Protein AF-A0A5E4KGU0-F1 (afdb_monomer)

Radius of gyration: 15.06 Å; Cα contacts (8 Å, |Δi|>4): 111; chains: 1; bounding box: 33×22×41 Å

pLDDT: mean 82.66, std 12.26, range [52.69, 96.38]

Mean predicted aligned error: 7.03 Å

Secondary structure (DSSP, 8-state):
-EEEESSSSEEEEEEEEEEE-GGGTT-EEEEEEEEEEE--SSS-EEEEEEESS-HHHHHHHTT---

Structure (mmCIF, N/CA/C/O backbone):
data_AF-A0A5E4KGU0-F1
#
_entry.id   AF-A0A5E4KGU0-F1
#
loop_
_atom_site.group_PDB
_atom_site.id
_atom_site.type_symbol
_atom_site.label_atom_id
_atom_site.label_alt_id
_atom_site.label_comp_id
_atom_site.label_asym_id
_atom_site.label_entity_id
_atom_site.label_seq_id
_atom_site.pdbx_PDB_ins_code
_atom_site.Cartn_x
_atom_site.Cartn_y
_atom_site.Cartn_z
_atom_site.occupancy
_atom_site.B_iso_or_equiv
_atom_site.auth_seq_id
_atom_site.auth_comp_id
_atom_site.auth_asym_id
_atom_site.auth_atom_id
_atom_site.pdbx_PDB_model_num
ATOM 1 N N . MET A 1 1 ? -3.774 -8.613 -3.337 1.00 81.00 1 MET A N 1
ATOM 2 C CA . MET A 1 1 ? -3.964 -7.682 -2.206 1.00 81.00 1 MET A CA 1
ATOM 3 C C . MET A 1 1 ? -3.980 -8.498 -0.930 1.00 81.00 1 MET A C 1
ATOM 5 O O . MET A 1 1 ? -4.687 -9.496 -0.887 1.00 81.00 1 MET A O 1
ATOM 9 N N . GLU A 1 2 ? -3.201 -8.094 0.065 1.00 90.50 2 GLU A N 1
ATOM 10 C CA . GLU A 1 2 ? -3.128 -8.726 1.386 1.00 90.50 2 GLU A CA 1
ATOM 11 C C . GLU A 1 2 ? -3.382 -7.653 2.451 1.00 90.50 2 GLU A C 1
ATOM 13 O O . GLU A 1 2 ? -2.758 -6.596 2.404 1.00 90.50 2 GLU A O 1
ATOM 18 N N . GLU A 1 3 ? -4.297 -7.897 3.391 1.00 92.94 3 GLU A N 1
A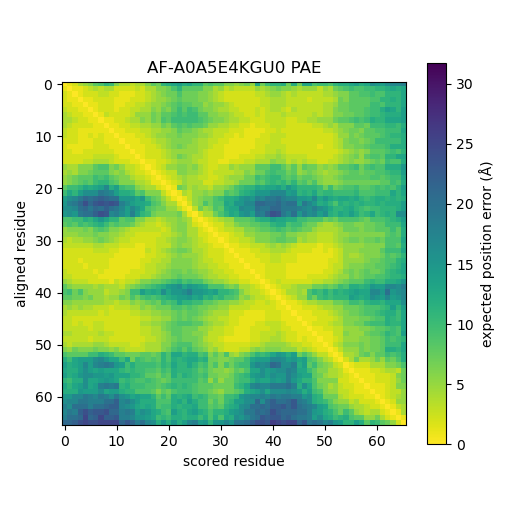TOM 19 C CA . GLU A 1 3 ? -4.586 -6.975 4.495 1.00 92.94 3 GLU A CA 1
ATOM 20 C C . GLU A 1 3 ? -4.124 -7.565 5.832 1.00 92.94 3 GLU A C 1
ATOM 22 O O . GLU A 1 3 ? -4.413 -8.714 6.160 1.00 92.94 3 GLU A O 1
ATOM 27 N N . THR A 1 4 ? -3.440 -6.754 6.635 1.00 95.69 4 THR A N 1
ATOM 28 C CA . THR A 1 4 ? -3.030 -7.072 8.003 1.00 95.69 4 THR A CA 1
ATOM 29 C C . THR A 1 4 ? -3.596 -6.021 8.952 1.00 95.69 4 THR A C 1
ATOM 31 O O . THR A 1 4 ? -3.344 -4.826 8.795 1.00 95.69 4 THR A O 1
ATOM 34 N N . ALA A 1 5 ? -4.363 -6.445 9.955 1.00 94.38 5 ALA A N 1
ATOM 35 C CA . ALA A 1 5 ? -4.868 -5.533 10.977 1.00 94.38 5 ALA A CA 1
ATOM 36 C C . ALA A 1 5 ? -3.728 -5.078 11.906 1.00 94.38 5 ALA A C 1
ATOM 38 O O . ALA A 1 5 ? -2.985 -5.913 12.417 1.00 94.38 5 ALA A O 1
ATOM 39 N N . ILE A 1 6 ? -3.613 -3.766 12.143 1.00 93.25 6 ILE A N 1
ATOM 40 C CA . ILE A 1 6 ? -2.747 -3.216 13.202 1.00 93.25 6 ILE A CA 1
ATOM 41 C C . ILE A 1 6 ? -3.567 -3.070 14.486 1.00 93.25 6 ILE A C 1
ATOM 43 O O . ILE A 1 6 ? -3.149 -3.491 15.560 1.00 93.25 6 ILE A O 1
ATOM 47 N N . SER A 1 7 ? -4.751 -2.468 14.362 1.00 92.75 7 SER A N 1
ATOM 48 C CA . SER A 1 7 ? -5.736 -2.307 15.431 1.00 92.75 7 SER A CA 1
ATOM 49 C C . SER A 1 7 ? -7.146 -2.341 14.836 1.00 92.75 7 SER A C 1
ATOM 51 O O . SER A 1 7 ? -7.335 -2.617 13.650 1.00 92.75 7 SER A O 1
ATOM 53 N N . ARG A 1 8 ? -8.163 -2.046 15.648 1.00 91.31 8 ARG A N 1
ATOM 54 C CA . ARG A 1 8 ? -9.544 -1.910 15.170 1.00 91.31 8 ARG A CA 1
ATOM 55 C C . ARG A 1 8 ? -9.704 -0.735 14.196 1.00 91.31 8 ARG A C 1
ATOM 57 O O . ARG A 1 8 ? -10.519 -0.795 13.280 1.00 91.31 8 ARG A O 1
ATOM 64 N N . GLU A 1 9 ? -8.921 0.316 14.391 1.00 95.56 9 GLU A N 1
ATOM 65 C CA . GLU A 1 9 ? -8.987 1.575 13.656 1.00 95.56 9 GLU A CA 1
ATOM 66 C C . GLU A 1 9 ? -8.013 1.628 12.477 1.00 95.56 9 GLU A C 1
ATOM 68 O O . GLU A 1 9 ? -8.180 2.486 11.613 1.00 95.56 9 GLU A O 1
ATOM 73 N N . TYR A 1 10 ? -7.014 0.741 12.425 1.00 95.56 10 TYR A N 1
ATOM 74 C CA . TYR A 1 10 ? -5.944 0.799 11.430 1.00 95.56 10 TYR A CA 1
ATOM 75 C C . TYR A 1 10 ? -5.630 -0.562 10.813 1.00 95.56 10 TYR A C 1
ATOM 77 O O . TYR A 1 10 ? -5.506 -1.571 11.512 1.00 95.56 10 TYR A O 1
ATOM 85 N N . SER A 1 11 ? -5.410 -0.577 9.501 1.00 96.25 11 SER A N 1
ATOM 86 C CA . SER A 1 11 ? -4.878 -1.738 8.790 1.00 96.25 11 SER A CA 1
ATOM 87 C C . SER A 1 11 ? -3.766 -1.366 7.821 1.00 96.25 11 SER A C 1
ATOM 89 O O . SER A 1 11 ? -3.638 -0.224 7.382 1.00 96.25 11 SER A O 1
ATOM 91 N N . ILE A 1 12 ? -2.944 -2.359 7.509 1.00 96.38 12 ILE A N 1
ATOM 92 C CA . ILE A 1 12 ? -1.954 -2.314 6.444 1.00 96.38 12 ILE A CA 1
ATOM 93 C C . ILE A 1 12 ? -2.506 -3.130 5.290 1.00 96.38 12 ILE A C 1
ATOM 95 O O . ILE A 1 12 ? -2.926 -4.265 5.488 1.00 96.38 12 ILE A O 1
ATOM 99 N N . VAL A 1 13 ? -2.459 -2.581 4.087 1.00 95.44 13 VAL A N 1
ATOM 100 C CA . VAL A 1 13 ? -2.823 -3.288 2.865 1.00 95.44 13 VAL A CA 1
ATOM 101 C C . VAL A 1 13 ? -1.634 -3.288 1.923 1.00 95.44 13 VAL A C 1
ATOM 103 O O . VAL A 1 13 ? -1.175 -2.232 1.503 1.00 95.44 13 VAL A O 1
ATOM 106 N N . LYS A 1 14 ? -1.154 -4.472 1.555 1.00 94.06 14 LYS A N 1
ATOM 107 C CA . LYS A 1 14 ? -0.152 -4.649 0.505 1.00 94.06 14 LYS A CA 1
ATOM 108 C C . LYS A 1 14 ? -0.848 -4.911 -0.821 1.00 94.06 14 LYS A C 1
ATOM 110 O O . LYS A 1 14 ? -1.683 -5.818 -0.939 1.00 94.06 14 LYS A O 1
ATOM 115 N N . VAL A 1 15 ? -0.501 -4.120 -1.823 1.00 91.81 15 VAL A N 1
ATOM 116 C CA . VAL A 1 15 ? -1.031 -4.226 -3.177 1.00 91.81 15 VAL A CA 1
ATOM 117 C C . VAL A 1 15 ? 0.134 -4.391 -4.133 1.00 91.81 15 VAL A C 1
ATOM 119 O O . VAL A 1 15 ? 1.027 -3.551 -4.184 1.00 91.81 15 VAL A O 1
ATOM 122 N N . HIS A 1 16 ? 0.076 -5.471 -4.900 1.00 89.56 16 HIS A N 1
ATOM 123 C CA . HIS A 1 16 ? 0.896 -5.661 -6.080 1.00 89.56 16 HIS A CA 1
ATOM 124 C C . HIS A 1 16 ? 0.085 -5.164 -7.275 1.00 89.56 16 HIS A C 1
ATOM 126 O O . HIS A 1 16 ? -1.018 -5.672 -7.513 1.00 89.56 16 HIS A O 1
ATOM 132 N N . TRP A 1 17 ? 0.568 -4.136 -7.966 1.00 83.75 17 TRP A N 1
ATOM 133 C CA . TRP A 1 17 ? -0.111 -3.545 -9.113 1.00 83.75 17 TRP A CA 1
ATOM 134 C C . TRP A 1 17 ? 0.798 -3.566 -10.334 1.00 83.75 17 TRP A C 1
ATOM 136 O O . TRP A 1 17 ? 1.978 -3.240 -10.264 1.00 83.75 17 TRP A O 1
ATOM 146 N N . GLY A 1 18 ? 0.224 -3.977 -11.460 1.00 81.88 18 GLY A N 1
ATOM 147 C CA . GLY A 1 18 ? 0.878 -3.971 -12.757 1.00 81.88 18 GLY A CA 1
ATOM 148 C C . GLY A 1 18 ? 0.261 -2.894 -13.636 1.00 81.88 18 GLY A C 1
ATOM 149 O O . GLY A 1 18 ? -0.964 -2.814 -13.748 1.00 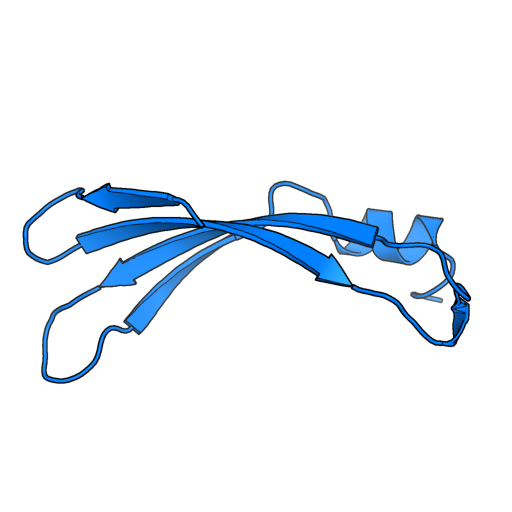81.88 18 GLY A O 1
ATOM 150 N N . LEU A 1 19 ? 1.091 -2.081 -14.277 1.00 80.12 19 LEU A N 1
ATOM 151 C CA . LEU A 1 19 ? 0.657 -1.095 -15.257 1.00 80.12 19 LEU A CA 1
ATOM 152 C C . LEU A 1 19 ? 1.293 -1.379 -16.613 1.00 80.12 19 LEU A C 1
ATOM 154 O O . LEU A 1 19 ? 2.452 -1.773 -16.723 1.00 80.12 19 LEU A O 1
ATOM 158 N N . THR A 1 20 ? 0.502 -1.186 -17.662 1.00 74.62 20 THR A N 1
ATOM 159 C CA . THR A 1 20 ? 0.969 -1.240 -19.047 1.00 74.62 20 THR A CA 1
ATOM 160 C C . THR A 1 20 ? 0.815 0.156 -19.625 1.00 74.62 20 THR A C 1
ATOM 162 O O . THR A 1 20 ? -0.276 0.724 -19.593 1.00 74.62 20 THR A O 1
ATOM 165 N N . LEU A 1 21 ? 1.901 0.736 -20.129 1.00 70.69 21 LEU A N 1
ATOM 166 C CA . LEU A 1 21 ? 1.874 2.062 -20.738 1.00 70.69 21 LEU A CA 1
ATOM 167 C C . LEU A 1 21 ? 1.936 1.925 -22.250 1.00 70.69 21 LEU A C 1
ATOM 169 O O . LEU A 1 21 ? 2.736 1.162 -22.782 1.00 70.69 21 LEU A O 1
ATOM 173 N N . MET A 1 22 ? 1.162 2.749 -22.958 1.00 69.25 22 MET A N 1
ATOM 174 C CA . MET A 1 22 ? 1.180 2.759 -24.426 1.00 69.25 22 MET A CA 1
ATOM 175 C C . MET A 1 22 ? 2.593 2.974 -24.998 1.00 69.25 22 MET A C 1
ATOM 177 O O . MET A 1 22 ? 2.924 2.407 -26.034 1.00 69.25 22 MET A O 1
ATOM 181 N N . LYS A 1 23 ? 3.449 3.747 -24.310 1.00 68.25 23 LYS A N 1
ATOM 182 C CA . LYS A 1 23 ? 4.847 3.989 -24.711 1.00 68.25 23 LYS A CA 1
ATOM 183 C C . LYS A 1 23 ? 5.766 2.770 -24.559 1.00 68.25 23 LYS A C 1
ATOM 185 O O . LYS A 1 23 ? 6.733 2.669 -25.304 1.00 68.25 23 LYS A O 1
ATOM 190 N N . THR A 1 24 ? 5.492 1.864 -23.620 1.00 62.69 24 THR A N 1
ATOM 191 C CA . THR A 1 24 ? 6.316 0.667 -23.364 1.00 62.69 24 THR A CA 1
ATOM 192 C C . THR A 1 24 ? 5.757 -0.592 -24.035 1.00 62.69 24 THR A C 1
ATOM 194 O O . THR A 1 24 ? 6.284 -1.688 -23.829 1.00 62.69 24 THR A O 1
ATOM 197 N N . GLY A 1 25 ? 4.713 -0.457 -24.861 1.00 70.00 25 GLY A N 1
ATOM 198 C CA . GLY A 1 25 ? 4.057 -1.580 -25.531 1.00 70.00 25 GLY A CA 1
ATOM 199 C C . GLY A 1 25 ? 3.425 -2.550 -24.528 1.00 70.00 25 GLY A C 1
ATOM 200 O O 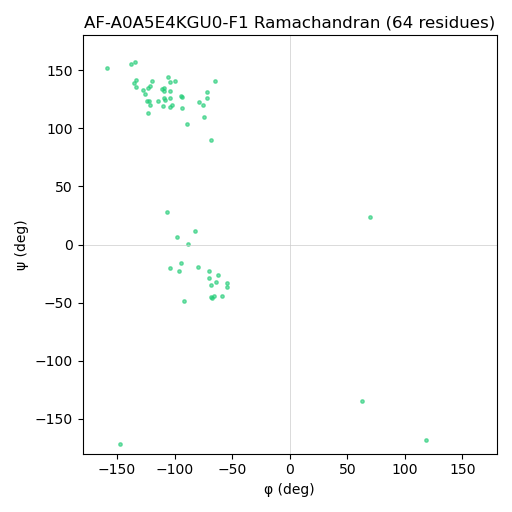. GLY A 1 25 ? 2.798 -2.122 -23.567 1.00 70.00 25 GLY A O 1
ATOM 201 N N . ASN A 1 26 ? 3.623 -3.859 -24.725 1.00 69.12 26 ASN A N 1
ATOM 202 C CA . ASN A 1 26 ? 3.095 -4.922 -23.849 1.00 69.12 26 ASN A CA 1
ATOM 203 C C . ASN A 1 26 ? 3.950 -5.188 -22.597 1.00 69.12 26 ASN A C 1
ATOM 205 O O . ASN A 1 26 ? 3.774 -6.213 -21.937 1.00 69.12 26 ASN A O 1
ATOM 209 N N . LYS A 1 27 ? 4.923 -4.327 -22.284 1.00 71.38 27 LYS A N 1
ATOM 210 C CA . LYS A 1 27 ? 5.767 -4.534 -21.109 1.00 71.38 27 LYS A CA 1
ATOM 211 C C . LYS A 1 27 ? 4.964 -4.190 -19.854 1.00 71.38 27 LYS A C 1
ATOM 213 O O . LYS A 1 27 ? 4.655 -3.020 -19.628 1.00 71.38 27 LYS A O 1
ATOM 218 N N . LEU A 1 28 ? 4.628 -5.219 -19.077 1.00 73.50 28 LEU A N 1
ATOM 219 C CA . LEU A 1 28 ? 4.015 -5.075 -17.762 1.00 73.50 28 LEU A CA 1
ATOM 220 C C . LEU A 1 28 ? 5.073 -4.557 -16.792 1.00 73.50 28 LEU A C 1
ATOM 222 O O . LEU A 1 28 ? 6.162 -5.124 -16.693 1.00 73.50 28 LEU A O 1
ATOM 226 N N . ILE A 1 29 ? 4.762 -3.456 -16.123 1.00 76.44 29 ILE A N 1
ATOM 227 C CA . ILE A 1 29 ? 5.617 -2.876 -15.098 1.00 76.44 29 ILE A CA 1
ATOM 228 C C . ILE A 1 29 ? 4.907 -3.096 -13.773 1.00 76.44 29 ILE A C 1
ATOM 230 O O . ILE A 1 29 ? 3.772 -2.653 -13.603 1.00 76.44 29 ILE A O 1
ATOM 234 N N . GLU A 1 30 ? 5.557 -3.820 -12.875 1.00 81.69 30 GLU A N 1
ATOM 235 C CA . GLU A 1 30 ? 4.970 -4.287 -11.626 1.00 81.69 30 GLU A CA 1
ATOM 236 C C . GLU A 1 30 ? 5.567 -3.546 -10.440 1.00 81.69 30 GLU A C 1
ATOM 238 O O . GLU A 1 30 ? 6.784 -3.407 -10.335 1.00 81.69 30 GLU A O 1
ATOM 243 N N . PHE A 1 31 ? 4.698 -3.116 -9.534 1.00 84.12 31 PHE A N 1
ATOM 244 C CA . PHE A 1 31 ? 5.035 -2.318 -8.371 1.00 84.12 31 PHE A CA 1
ATOM 245 C C . PHE A 1 31 ? 4.357 -2.887 -7.129 1.00 84.12 31 PHE A C 1
ATOM 247 O O . PHE A 1 31 ? 3.187 -3.276 -7.150 1.00 84.12 31 PHE A O 1
ATOM 254 N N . ASP A 1 32 ? 5.084 -2.863 -6.018 1.00 88.38 32 ASP A N 1
ATOM 255 C CA . ASP A 1 32 ? 4.543 -3.170 -4.701 1.00 88.38 32 ASP A CA 1
ATOM 256 C C . ASP A 1 32 ? 4.346 -1.879 -3.914 1.00 88.38 32 ASP A C 1
ATOM 258 O O . ASP A 1 32 ? 5.275 -1.083 -3.735 1.00 88.38 32 ASP A O 1
ATOM 262 N N . VAL A 1 33 ? 3.124 -1.677 -3.421 1.00 90.88 33 VAL A N 1
ATOM 263 C CA . VAL A 1 33 ? 2.770 -0.548 -2.559 1.00 90.88 33 VAL A CA 1
ATOM 264 C C . VAL A 1 33 ? 2.099 -1.060 -1.297 1.00 90.88 33 VAL A C 1
ATOM 266 O O . VAL A 1 33 ? 1.182 -1.883 -1.329 1.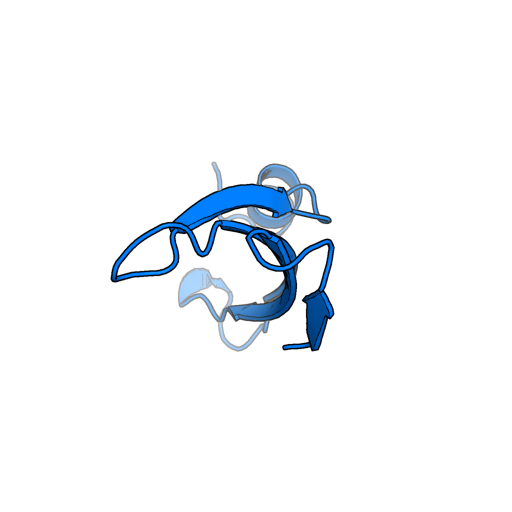00 90.88 33 VAL A O 1
ATOM 269 N N . THR A 1 34 ? 2.550 -0.537 -0.163 1.00 93.94 34 THR A N 1
ATOM 270 C CA . THR A 1 34 ? 1.908 -0.752 1.130 1.00 93.94 34 THR A CA 1
ATOM 271 C C . THR A 1 34 ? 1.109 0.484 1.509 1.00 93.94 34 THR A C 1
ATOM 273 O O . THR A 1 34 ? 1.685 1.550 1.693 1.00 93.94 34 THR A O 1
ATOM 276 N N . TYR A 1 35 ? -0.198 0.342 1.697 1.00 94.75 35 TYR A N 1
ATOM 277 C CA . TYR A 1 35 ? -1.090 1.382 2.196 1.00 94.75 35 TYR A CA 1
ATOM 278 C C . TYR A 1 35 ? -1.371 1.197 3.682 1.00 94.75 35 TYR A C 1
ATOM 280 O O . TYR A 1 35 ? -1.603 0.085 4.150 1.00 94.75 35 TYR A O 1
ATOM 288 N N . PHE A 1 36 ? -1.422 2.302 4.412 1.00 95.62 36 PHE A N 1
ATOM 289 C CA . PHE A 1 36 ? -1.918 2.360 5.778 1.00 95.62 36 PHE A CA 1
ATOM 290 C C . PHE A 1 36 ? -3.300 2.990 5.741 1.00 95.62 36 PHE A C 1
ATOM 292 O O . PHE A 1 36 ? -3.463 4.133 5.305 1.00 95.62 36 PHE A O 1
ATOM 299 N N . ILE A 1 37 ? -4.294 2.227 6.175 1.00 96.19 37 ILE A N 1
ATOM 300 C CA . ILE A 1 37 ? -5.698 2.599 6.108 1.00 96.19 37 ILE A CA 1
ATOM 301 C C . ILE A 1 37 ? -6.196 2.893 7.515 1.00 96.19 37 ILE A C 1
ATOM 303 O O . ILE A 1 37 ? -6.087 2.058 8.409 1.00 96.19 37 ILE A O 1
ATOM 307 N N . GLN A 1 38 ? -6.783 4.071 7.695 1.00 96.31 38 GLN A N 1
ATOM 308 C CA . GLN A 1 38 ? -7.554 4.443 8.871 1.00 96.31 38 GLN A CA 1
ATOM 309 C C . GLN A 1 38 ? -9.039 4.174 8.607 1.00 96.31 38 GLN A C 1
ATOM 311 O O . GLN A 1 38 ? -9.600 4.654 7.626 1.00 96.31 38 GLN A O 1
ATOM 316 N N . LYS A 1 39 ? -9.691 3.436 9.502 1.00 93.12 39 LYS A N 1
ATOM 317 C CA . LYS A 1 39 ? -11.103 3.022 9.423 1.00 93.12 39 LYS A CA 1
ATOM 318 C C . LYS A 1 39 ? -11.995 3.797 10.402 1.00 93.12 39 LYS A C 1
ATOM 320 O O . LYS A 1 39 ? -12.996 3.280 10.888 1.00 93.12 39 LYS A O 1
ATOM 325 N N . ILE A 1 40 ? -11.606 5.026 10.747 1.00 87.69 40 ILE A N 1
ATOM 326 C CA . ILE A 1 40 ? -12.345 5.875 11.688 1.00 87.69 4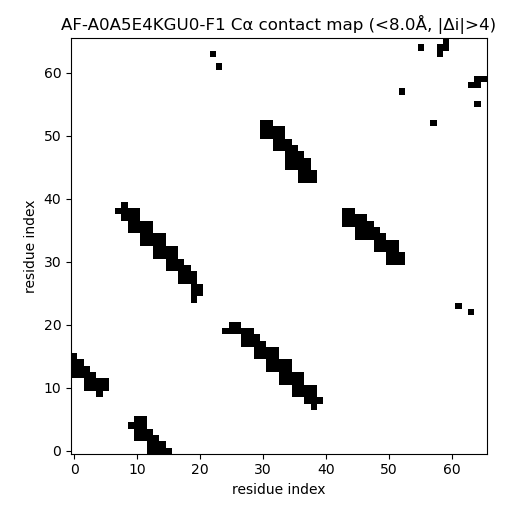0 ILE A CA 1
ATOM 327 C C . ILE A 1 40 ? -13.369 6.694 10.899 1.00 87.69 40 ILE A C 1
ATOM 329 O O . ILE A 1 40 ? -13.018 7.678 10.250 1.00 87.69 40 ILE A O 1
ATOM 333 N N . GLY A 1 41 ? -14.637 6.290 10.969 1.00 82.81 41 GLY A N 1
ATOM 334 C CA . GLY A 1 41 ? -15.748 6.966 10.299 1.00 82.81 41 GLY A CA 1
ATOM 335 C C . GLY A 1 41 ? -16.452 6.083 9.264 1.00 82.81 41 GLY A C 1
ATOM 336 O O . GLY A 1 41 ? -16.236 4.873 9.244 1.00 82.81 41 GLY A O 1
ATOM 337 N N . 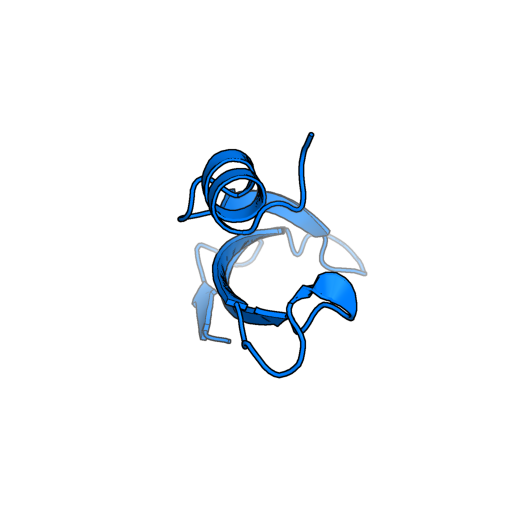PRO A 1 42 ? -17.326 6.671 8.429 1.00 87.81 42 PRO A N 1
ATOM 338 C CA . PRO A 1 42 ? -18.146 5.914 7.483 1.00 87.81 42 PRO A CA 1
ATOM 339 C C . PRO A 1 42 ? -17.337 5.310 6.329 1.00 87.81 42 PRO A C 1
ATOM 341 O O . PRO A 1 42 ? -17.771 4.327 5.737 1.00 87.81 42 PRO A O 1
ATOM 344 N N . GLU A 1 43 ? -16.165 5.874 6.022 1.00 93.06 43 GLU A N 1
ATOM 345 C CA . GLU A 1 43 ? -15.336 5.460 4.893 1.00 93.06 43 GLU A CA 1
ATOM 346 C C . GLU A 1 43 ? -13.866 5.307 5.313 1.00 93.06 43 GLU A C 1
ATOM 348 O O . GLU A 1 43 ? -13.333 6.185 6.005 1.00 93.06 43 GLU A O 1
ATOM 353 N N . PRO A 1 44 ? -13.186 4.222 4.898 1.00 92.44 44 PRO A N 1
ATOM 354 C CA . PRO A 1 44 ? -11.757 4.059 5.118 1.00 92.44 44 PRO A CA 1
ATOM 355 C C . PRO A 1 44 ? -10.945 5.110 4.354 1.00 92.44 44 PRO A C 1
ATOM 357 O O . PRO A 1 44 ? -11.235 5.419 3.200 1.00 92.44 44 PRO A O 1
ATOM 360 N N . LYS A 1 45 ? -9.879 5.620 4.974 1.00 94.94 45 LYS A N 1
ATOM 361 C CA . LYS A 1 45 ? -8.968 6.602 4.374 1.00 94.94 45 LYS A CA 1
ATOM 362 C C . LYS A 1 45 ? -7.549 6.067 4.341 1.00 94.94 45 LYS A C 1
ATOM 364 O O . LYS A 1 45 ? -7.066 5.540 5.338 1.00 94.94 45 LYS A O 1
ATOM 369 N N . ILE A 1 46 ? -6.860 6.256 3.222 1.00 94.94 46 ILE A N 1
ATOM 370 C CA . ILE A 1 46 ? -5.413 6.039 3.150 1.00 94.94 46 ILE A CA 1
ATOM 371 C C . ILE A 1 46 ? -4.743 7.221 3.850 1.00 94.94 46 ILE A C 1
ATOM 373 O O . ILE A 1 46 ? -4.932 8.366 3.447 1.00 94.94 46 ILE A O 1
ATOM 377 N N . ILE A 1 47 ? -3.980 6.947 4.905 1.00 95.44 47 ILE A N 1
ATOM 378 C CA . ILE A 1 47 ? -3.278 7.975 5.691 1.00 95.44 47 ILE A CA 1
ATOM 379 C C . ILE A 1 47 ? -1.778 8.026 5.396 1.00 95.44 47 ILE A C 1
ATOM 381 O O . ILE A 1 47 ? -1.131 9.032 5.667 1.00 95.44 47 ILE A O 1
ATOM 385 N N . MET A 1 48 ? -1.225 6.947 4.845 1.00 93.62 48 MET A N 1
ATOM 386 C CA . MET A 1 48 ? 0.175 6.835 4.447 1.00 93.62 48 MET A CA 1
ATOM 387 C C . MET A 1 48 ? 0.307 5.720 3.413 1.00 93.62 48 MET A C 1
ATOM 389 O O . MET A 1 48 ? -0.463 4.757 3.433 1.00 93.62 48 MET A O 1
ATOM 393 N N . PHE A 1 49 ? 1.296 5.825 2.533 1.00 92.81 49 PHE A N 1
ATOM 394 C CA . PHE A 1 49 ? 1.702 4.720 1.679 1.00 92.81 49 PHE A CA 1
ATOM 395 C C . PHE A 1 49 ? 3.224 4.641 1.591 1.00 92.81 49 PHE A C 1
ATOM 397 O O . PHE A 1 49 ? 3.922 5.632 1.801 1.00 92.81 49 PHE A O 1
ATOM 404 N N . ILE A 1 50 ? 3.723 3.446 1.300 1.00 90.62 50 ILE A N 1
ATOM 405 C CA . ILE A 1 50 ? 5.127 3.170 1.019 1.00 90.62 50 ILE A CA 1
ATOM 406 C C . ILE A 1 50 ? 5.172 2.530 -0.361 1.00 90.62 50 ILE A C 1
ATOM 408 O O . ILE A 1 50 ? 4.676 1.414 -0.535 1.00 90.62 50 ILE A O 1
ATOM 412 N N . ALA A 1 51 ? 5.754 3.237 -1.327 1.00 87.12 51 ALA A N 1
ATOM 413 C CA . ALA A 1 51 ? 6.187 2.635 -2.578 1.00 87.12 51 ALA A CA 1
ATOM 414 C C . ALA A 1 51 ? 7.515 1.913 -2.316 1.00 87.12 51 ALA A C 1
ATOM 416 O O . ALA A 1 51 ? 8.461 2.514 -1.808 1.00 87.12 51 ALA A O 1
ATOM 417 N N . HIS A 1 52 ? 7.571 0.609 -2.591 1.00 83.75 52 HIS A N 1
ATOM 418 C CA . HIS A 1 52 ? 8.782 -0.191 -2.339 1.00 83.75 52 HIS A CA 1
ATOM 419 C C . HIS A 1 52 ? 9.833 -0.023 -3.431 1.00 83.75 52 HIS A C 1
ATOM 421 O O . HIS A 1 52 ? 11.006 -0.326 -3.224 1.00 83.75 52 HIS A O 1
ATOM 427 N N . GLN A 1 53 ? 9.407 0.457 -4.593 1.00 76.31 53 GLN A N 1
ATOM 428 C CA . GLN A 1 53 ? 10.270 0.762 -5.717 1.00 76.31 53 GLN A CA 1
ATOM 429 C C . GLN A 1 53 ? 10.418 2.277 -5.821 1.00 76.31 53 GLN A C 1
ATOM 431 O O . GLN A 1 53 ? 9.473 3.022 -5.563 1.00 76.31 53 GLN A O 1
ATOM 436 N N . ASP A 1 54 ? 11.609 2.726 -6.209 1.00 71.56 54 ASP A N 1
ATOM 437 C CA . ASP A 1 54 ? 11.833 4.109 -6.614 1.00 71.56 54 ASP A CA 1
ATOM 438 C C . ASP A 1 54 ? 11.088 4.323 -7.937 1.00 71.56 54 ASP A C 1
ATOM 440 O O . ASP A 1 54 ? 11.609 4.029 -9.014 1.00 71.56 54 ASP A O 1
ATOM 444 N N . GLU A 1 55 ? 9.819 4.734 -7.837 1.00 68.50 55 GLU A N 1
ATOM 445 C CA . GLU A 1 55 ? 8.932 4.945 -8.983 1.00 68.50 55 GLU A CA 1
ATOM 446 C C . GLU A 1 55 ? 9.568 5.904 -9.987 1.00 68.50 55 GLU A C 1
ATOM 448 O O . GLU A 1 55 ? 9.459 5.689 -11.189 1.00 68.50 55 GLU A O 1
ATOM 453 N N . GLU A 1 56 ? 10.302 6.920 -9.528 1.00 67.06 56 GLU A N 1
ATOM 454 C CA . GLU A 1 56 ? 10.958 7.876 -10.414 1.00 67.06 56 GLU A CA 1
ATOM 455 C C . GLU A 1 56 ? 12.096 7.215 -11.196 1.00 67.06 56 GLU A C 1
ATOM 457 O O . GLU A 1 56 ? 12.196 7.379 -12.415 1.00 67.06 56 GLU A O 1
ATOM 462 N N . ARG A 1 57 ? 12.934 6.421 -10.525 1.00 68.50 57 ARG A N 1
ATOM 463 C CA . ARG A 1 57 ? 13.993 5.662 -11.191 1.00 68.50 57 ARG A CA 1
ATOM 464 C C . ARG A 1 57 ? 13.428 4.599 -12.127 1.00 68.50 57 ARG A C 1
ATOM 466 O O . ARG A 1 57 ? 13.900 4.506 -13.255 1.00 68.50 57 ARG A O 1
ATOM 473 N N . ALA A 1 58 ? 12.410 3.850 -11.708 1.00 68.31 58 ALA A N 1
ATOM 474 C CA . ALA A 1 58 ? 11.742 2.864 -12.553 1.00 68.31 58 ALA A CA 1
ATOM 475 C C . ALA A 1 58 ? 11.156 3.537 -13.805 1.00 68.31 58 ALA A C 1
ATOM 477 O O . ALA A 1 58 ? 11.366 3.077 -14.926 1.00 68.31 58 ALA A O 1
ATOM 478 N N . MET A 1 59 ? 10.507 4.691 -13.641 1.00 70.69 59 MET A N 1
ATOM 479 C CA . MET A 1 59 ? 9.943 5.467 -14.744 1.00 70.69 59 MET A CA 1
ATOM 480 C C . MET A 1 59 ? 11.030 6.081 -15.648 1.00 70.69 59 MET A C 1
ATOM 482 O O . MET A 1 59 ? 10.848 6.113 -16.866 1.00 70.69 59 MET A O 1
ATOM 486 N N . LYS A 1 60 ? 12.183 6.507 -15.110 1.00 70.38 60 LYS A N 1
ATOM 487 C CA . LYS A 1 60 ? 13.357 6.941 -15.90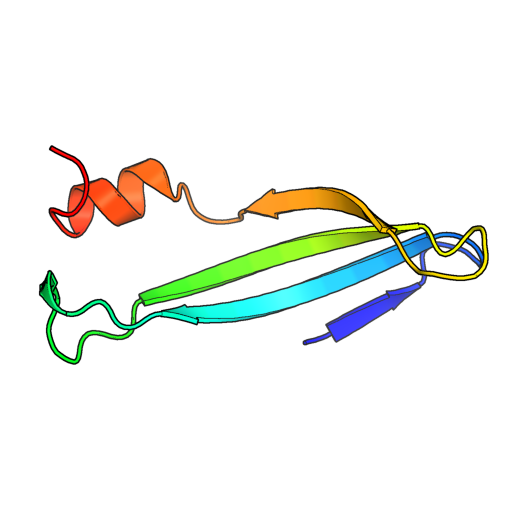1 1.00 70.38 60 LYS A CA 1
ATOM 488 C C . LYS A 1 60 ? 13.998 5.792 -16.678 1.00 70.38 60 LYS A C 1
ATOM 490 O O . LYS A 1 60 ? 14.267 5.946 -17.865 1.00 70.38 60 LYS A O 1
ATOM 495 N N . GLU A 1 61 ? 14.205 4.633 -16.053 1.00 67.25 61 GLU A N 1
ATOM 496 C CA . GLU A 1 61 ? 14.758 3.432 -16.703 1.00 67.25 61 GLU A CA 1
ATOM 497 C C . GLU A 1 61 ? 13.852 2.923 -17.838 1.00 67.25 61 GLU A C 1
ATOM 499 O O . GLU A 1 61 ? 14.321 2.330 -18.809 1.00 67.25 61 GLU A O 1
ATOM 504 N N . LEU A 1 62 ? 12.554 3.216 -17.756 1.00 65.06 62 LEU A N 1
ATOM 505 C CA . LEU A 1 62 ? 11.563 2.933 -18.792 1.00 65.06 62 LEU A CA 1
ATOM 506 C C . LEU A 1 62 ? 11.415 4.057 -19.838 1.00 65.06 62 LEU A C 1
ATOM 508 O O . LEU A 1 62 ? 10.606 3.923 -20.757 1.00 65.06 62 LEU A O 1
ATOM 512 N N . GLY A 1 63 ? 12.180 5.152 -19.726 1.00 62.44 63 GLY A N 1
ATOM 513 C CA . GLY A 1 63 ? 12.158 6.285 -20.662 1.00 62.44 63 GLY A CA 1
ATOM 514 C C . GLY A 1 63 ? 10.876 7.127 -20.604 1.00 62.44 63 GLY A C 1
ATOM 515 O O . GLY A 1 63 ? 10.491 7.754 -21.594 1.00 62.44 63 GLY A O 1
ATOM 516 N N . LEU A 1 64 ? 10.169 7.098 -19.472 1.00 60.12 64 LEU A N 1
ATOM 517 C CA . LEU A 1 64 ? 8.864 7.742 -19.285 1.00 60.12 64 LEU A CA 1
ATOM 518 C C . LEU A 1 64 ? 8.964 9.119 -18.629 1.00 60.12 64 LEU A C 1
ATOM 520 O O . LEU A 1 64 ? 8.064 9.939 -18.811 1.00 60.12 64 LEU A O 1
ATOM 524 N N . LEU A 1 65 ? 10.055 9.371 -17.910 1.00 56.22 65 LEU A N 1
ATOM 525 C CA . LEU A 1 65 ? 10.432 10.681 -17.392 1.00 56.22 65 LEU A CA 1
ATOM 526 C C . LEU A 1 65 ? 11.642 11.175 -18.193 1.00 56.22 65 LEU A C 1
ATOM 528 O O . LEU A 1 65 ? 12.626 10.446 -18.325 1.00 56.22 65 LEU A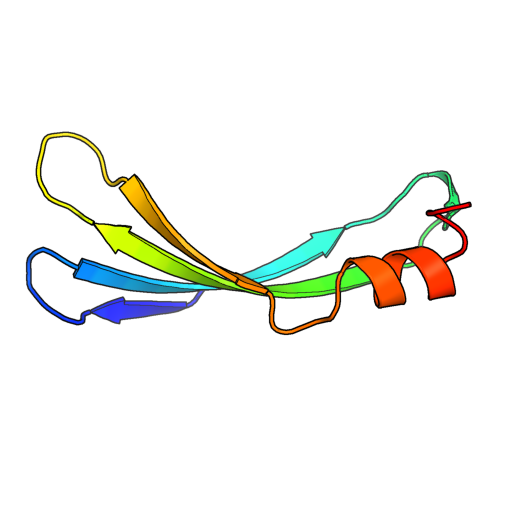 O 1
ATOM 532 N N . GLY A 1 66 ? 11.503 12.366 -18.782 1.00 52.69 66 GLY A N 1
ATOM 533 C CA . GLY A 1 66 ? 12.551 13.056 -19.542 1.00 52.69 66 GLY A CA 1
ATOM 534 C C . GLY A 1 66 ? 13.442 13.904 -18.652 1.00 52.69 66 GLY A C 1
ATOM 535 O O . GLY A 1 66 ? 12.931 14.397 -17.622 1.00 52.69 66 GLY A O 1
#

Sequence (66 aa):
MEETAISREYSIVKVHWGLTLMKTGNKLIEFDVTYFIQKIGPEPKIIMFIAHQDEERAMKELGLLG

Solvent-accessible surface area (backbone atoms only — not comparable to full-atom values): 3975 Å² total; per-residue (Å²): 117,49,78,46,78,78,51,94,48,33,32,38,36,41,38,76,46,72,48,68,43,85,91,58,49,90,50,73,46,76,46,50,35,38,37,33,34,36,49,75,69,98,57,74,39,80,79,48,73,45,68,77,56,63,61,68,58,54,33,40,78,68,70,72,53,132

Foldseek 3Di:
DDWDDPDPFKIKDKDWDWDDDPLLPPDTDIWIKIFIWGPPDPDIDGPDMDTPDPVVVSCVVSVNPD

Nearest PDB structures (foldseek):
  7rec-assembly1_E-2  TM=7.715E-01  e=2.575E+00  Homo sapiens
  3f7s-assembly1_A-2  TM=7.119E-01  e=7.321E+00  Pseudomonas putida KT2440
  6wg3-assembly1_B  TM=3.170E-01  e=7.946E-01  Homo sapiens
  6wge-assembly1_B  TM=2.9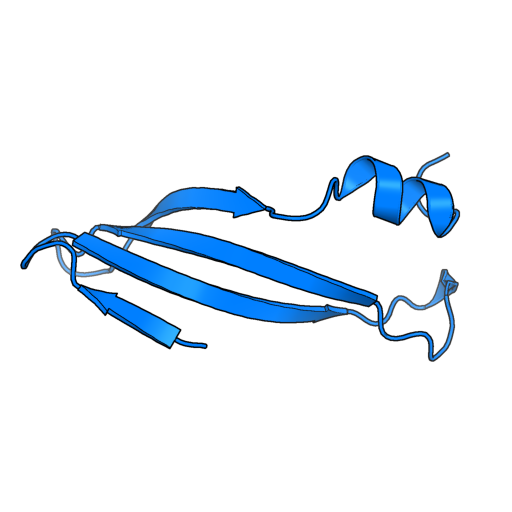73E-01  e=1.430E+00  Homo sapiens